Protein AF-A0A0C2CL37-F1 (afdb_monomer_lite)

Sequence (136 aa):
MLEDKVIVGAASVCSLLAIGACLAVLPSLYYEINEVHDQVLDSVAMFRIETDSAWIDMMDIQVAVSPPSKPRENPFQSIFRRKRQDFSGLPAWCVCEPKKPVCPPGPPGPPGHPGQRGMPGNPGPPGRDNTHVCHH

Foldseek 3Di:
DVVVVVVVVVVVVVVVVVVVVCVVVVVVVVVVVVVVVVVVVVVVVVVVVVVVVVVVVVVVVVVVPDDPPDPDDPPCPVVPPDDPPPCVPPPPPDDPDPDDDPDDDDDDDDDDDDDDDDDDDDDDDDDDDDDDDDDD

InterPro domains:
  IPR002486 Nematode cuticle collagen, N-terminal [PF01484] (10-58)
  IPR002486 Nematode cuticle collagen, N-terminal [SM01088] (8-58)

pLDDT: mean 80.79, std 15.24, range [45.97, 97.75]

Radius of gyration: 53.35 Å; chains: 1; bounding box: 72×127×134 Å

Organism: NCBI:txid51022

Structure (mmCIF, N/CA/C/O backbone):
data_AF-A0A0C2CL37-F1
#
_entry.id   AF-A0A0C2CL37-F1
#
loop_
_atom_site.group_PDB
_atom_site.id
_atom_site.type_symbol
_atom_site.label_atom_id
_atom_site.label_alt_id
_atom_site.label_comp_id
_atom_site.label_asym_id
_atom_site.label_entity_id
_atom_site.label_seq_id
_atom_site.pdbx_PDB_ins_code
_atom_site.Cartn_x
_atom_site.Cartn_y
_atom_site.Cartn_z
_atom_site.occupancy
_atom_site.B_iso_or_equiv
_atom_site.auth_seq_id
_atom_site.auth_comp_id
_atom_site.auth_asym_id
_atom_site.auth_atom_id
_atom_site.pdbx_PDB_model_num
ATOM 1 N N . MET A 1 1 ? -45.014 -0.631 36.303 1.00 64.00 1 MET A N 1
ATOM 2 C CA . MET A 1 1 ? -44.117 0.393 36.899 1.00 64.00 1 MET A CA 1
ATOM 3 C C . MET A 1 1 ? -42.781 -0.172 37.377 1.00 64.00 1 MET A C 1
ATOM 5 O O . MET A 1 1 ? -41.765 0.344 36.937 1.00 64.00 1 MET A O 1
ATOM 9 N N . LEU A 1 2 ? -42.734 -1.149 38.297 1.00 72.00 2 LEU A N 1
ATOM 10 C CA . LEU A 1 2 ? -41.461 -1.757 38.742 1.00 72.00 2 LEU A CA 1
ATOM 11 C C . LEU A 1 2 ? -40.845 -2.666 37.662 1.00 72.00 2 LEU A C 1
ATOM 13 O O . LEU A 1 2 ? -39.655 -2.557 37.394 1.00 72.00 2 LEU A O 1
ATOM 17 N N . GLU A 1 3 ? -41.665 -3.474 36.988 1.00 85.69 3 GLU A N 1
ATOM 18 C CA . GLU A 1 3 ? -41.246 -4.383 35.908 1.00 85.69 3 GLU A CA 1
ATOM 19 C C . GLU A 1 3 ? -40.623 -3.633 34.715 1.00 85.69 3 GLU A C 1
ATOM 21 O O . GLU A 1 3 ? -39.508 -3.937 34.299 1.00 85.69 3 GLU A O 1
ATOM 26 N N . ASP A 1 4 ? -41.268 -2.554 34.262 1.00 89.81 4 ASP A N 1
ATOM 27 C CA . ASP A 1 4 ? -40.782 -1.714 33.155 1.00 89.81 4 ASP A CA 1
ATOM 28 C C . ASP A 1 4 ? -39.412 -1.083 33.458 1.00 89.81 4 ASP A C 1
ATOM 30 O O . ASP A 1 4 ? -38.529 -1.032 32.602 1.00 89.81 4 ASP A O 1
ATOM 34 N N . LYS A 1 5 ? -39.199 -0.634 34.703 1.00 88.94 5 LYS A N 1
ATOM 35 C CA . LYS A 1 5 ? -37.922 -0.050 35.144 1.00 88.94 5 LYS A CA 1
ATOM 36 C C . LYS A 1 5 ? -36.796 -1.083 35.175 1.00 88.94 5 LYS A C 1
ATOM 38 O O . LYS A 1 5 ? -35.663 -0.745 34.838 1.00 88.94 5 LYS A O 1
ATOM 43 N N . VAL A 1 6 ? -37.099 -2.327 35.552 1.00 93.00 6 VAL A N 1
ATOM 44 C CA . VAL A 1 6 ? -36.126 -3.430 35.555 1.00 93.00 6 VAL A CA 1
ATOM 45 C C . VAL A 1 6 ? -35.734 -3.809 34.126 1.00 93.00 6 VAL A C 1
ATOM 47 O O . VAL A 1 6 ? -34.546 -3.953 33.849 1.00 93.00 6 VAL A O 1
ATOM 50 N N . ILE A 1 7 ? -36.697 -3.888 33.203 1.00 94.38 7 ILE A N 1
ATOM 51 C CA . ILE A 1 7 ? -36.441 -4.214 31.790 1.00 94.38 7 ILE A CA 1
ATOM 52 C C . ILE A 1 7 ? -35.563 -3.140 31.133 1.00 94.38 7 ILE A C 1
ATOM 54 O O . ILE A 1 7 ? -34.555 -3.459 30.500 1.00 94.38 7 ILE A O 1
ATOM 58 N N . VAL A 1 8 ? -35.896 -1.859 31.326 1.00 94.69 8 VAL A N 1
ATOM 59 C CA . VAL A 1 8 ? -35.113 -0.737 30.779 1.00 94.69 8 VAL A CA 1
ATOM 60 C C . VAL A 1 8 ? -33.710 -0.678 31.403 1.00 94.69 8 VAL A C 1
ATOM 62 O O . VAL A 1 8 ? -32.722 -0.442 30.701 1.00 94.69 8 VAL A O 1
ATOM 65 N N . GLY A 1 9 ? -33.589 -0.954 32.705 1.00 94.62 9 GLY A N 1
ATOM 66 C CA . GLY A 1 9 ? -32.298 -1.052 33.389 1.00 94.62 9 GLY A CA 1
ATOM 67 C C . GLY A 1 9 ? -31.425 -2.176 32.825 1.00 94.62 9 GLY A C 1
ATOM 68 O O . GLY A 1 9 ? -30.275 -1.941 32.465 1.00 94.62 9 GLY A O 1
ATOM 69 N N . ALA A 1 10 ? -31.984 -3.375 32.657 1.00 95.31 10 ALA A N 1
ATOM 70 C CA . ALA A 1 10 ? -31.261 -4.513 32.094 1.00 95.31 10 ALA A CA 1
ATOM 71 C C . ALA A 1 10 ? -30.803 -4.249 30.649 1.00 95.31 10 ALA A C 1
ATOM 73 O O . ALA A 1 10 ? -29.639 -4.469 30.316 1.00 95.31 10 ALA A O 1
ATOM 74 N N . ALA A 1 11 ? -31.687 -3.707 29.804 1.00 95.62 11 ALA A N 1
ATOM 75 C CA . ALA A 1 11 ? -31.373 -3.401 28.409 1.00 95.62 11 ALA A CA 1
ATOM 76 C C . ALA A 1 11 ? -30.259 -2.349 28.266 1.00 95.62 11 ALA A C 1
ATOM 78 O O . ALA A 1 11 ? -29.376 -2.484 27.413 1.00 95.62 11 ALA A O 1
ATOM 79 N N . SER A 1 12 ? -30.271 -1.316 29.115 1.00 95.94 12 SER A N 1
ATOM 80 C CA . SER A 1 12 ? -29.238 -0.273 29.095 1.00 95.94 12 SER A CA 1
ATOM 81 C C . SER A 1 12 ? -27.872 -0.809 29.530 1.00 95.94 12 SER A C 1
ATOM 83 O O . SER A 1 12 ? -26.878 -0.543 28.855 1.00 95.94 12 SER A O 1
ATOM 85 N N . VAL A 1 13 ? -27.816 -1.644 30.573 1.00 96.81 13 VAL A N 1
ATOM 86 C CA . VAL A 1 13 ? -26.575 -2.309 31.004 1.00 96.81 13 VAL A CA 1
ATOM 87 C C . VAL A 1 13 ? -26.039 -3.245 29.918 1.00 96.81 13 VAL A C 1
ATOM 89 O O . VAL A 1 13 ? -24.856 -3.174 29.592 1.00 96.81 13 VAL A O 1
ATOM 92 N N . CYS A 1 14 ? -26.889 -4.068 29.295 1.00 96.44 14 CYS A N 1
ATOM 93 C CA . CYS A 1 14 ? -26.470 -4.940 28.192 1.00 96.44 14 CYS A CA 1
ATOM 94 C C . CYS A 1 14 ? -25.902 -4.149 27.007 1.00 96.44 14 CYS A C 1
ATOM 96 O O . CYS A 1 14 ? -24.884 -4.541 26.440 1.00 96.44 14 CYS A O 1
ATOM 98 N N . SER A 1 15 ? -26.522 -3.020 26.658 1.00 97.50 15 SER A N 1
ATOM 99 C CA . SER A 1 15 ? -26.053 -2.168 25.560 1.00 97.50 15 SER A CA 1
ATOM 100 C C . SER A 1 15 ? -24.694 -1.540 25.877 1.00 97.50 15 SER A C 1
ATOM 102 O O . SER A 1 15 ? -23.798 -1.556 25.036 1.00 97.50 15 SER A O 1
ATOM 104 N N . LEU A 1 16 ? -24.507 -1.041 27.103 1.00 97.19 16 LEU A N 1
ATOM 105 C CA . LEU A 1 16 ? -23.227 -0.487 27.553 1.00 97.19 16 LEU A CA 1
ATOM 106 C C . LEU A 1 16 ? -22.118 -1.543 27.563 1.00 97.19 16 LEU A 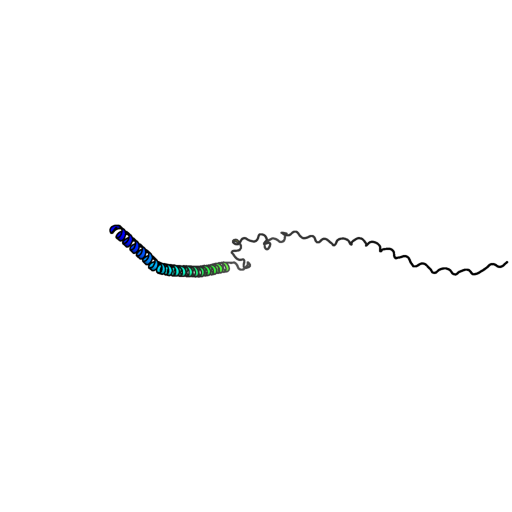C 1
ATOM 108 O O . LEU A 1 16 ? -21.003 -1.256 27.133 1.00 97.19 16 LEU A O 1
ATOM 112 N N . LEU A 1 17 ? -22.424 -2.768 27.998 1.00 97.12 17 LEU A N 1
ATOM 113 C CA . LEU A 1 17 ? -21.477 -3.883 27.962 1.00 97.12 17 LEU A CA 1
ATOM 114 C C . LEU A 1 17 ? -21.108 -4.272 26.528 1.00 97.12 17 LEU A C 1
ATOM 116 O O . LEU A 1 17 ? -19.931 -4.477 26.246 1.00 97.12 17 LEU A O 1
ATOM 120 N N . ALA A 1 18 ? -22.081 -4.326 25.616 1.00 97.38 18 ALA A N 1
ATOM 121 C CA . ALA A 1 18 ? -21.826 -4.617 24.208 1.00 97.38 18 ALA A CA 1
ATOM 122 C C . ALA A 1 18 ? -20.930 -3.546 23.563 1.00 97.38 18 ALA A C 1
ATOM 124 O O . ALA A 1 18 ? -19.945 -3.879 22.908 1.00 97.38 18 ALA A O 1
ATOM 125 N N . ILE A 1 19 ? -21.218 -2.262 23.802 1.00 97.44 19 ILE A N 1
ATOM 126 C CA . ILE A 1 19 ? -20.388 -1.152 23.311 1.00 97.44 19 ILE A CA 1
ATOM 127 C C . ILE A 1 19 ? -18.983 -1.224 23.922 1.00 97.44 19 ILE A C 1
ATOM 129 O O . ILE A 1 19 ? -17.997 -1.085 23.202 1.00 97.44 19 ILE A O 1
ATOM 133 N N . GLY A 1 20 ? -18.877 -1.487 25.227 1.00 97.25 20 GLY A N 1
ATOM 134 C CA . GLY A 1 20 ? -17.596 -1.661 25.912 1.00 97.25 20 GLY A CA 1
ATOM 135 C C . GLY A 1 20 ? -16.768 -2.809 25.332 1.00 97.25 20 GLY A C 1
ATOM 136 O O . GLY A 1 20 ? -15.575 -2.640 25.091 1.00 97.25 20 GLY A O 1
ATOM 137 N N . ALA A 1 21 ? -17.402 -3.944 25.026 1.00 96.81 21 ALA A N 1
ATOM 138 C CA . ALA A 1 21 ? -16.750 -5.071 24.367 1.00 96.81 21 ALA A CA 1
ATOM 139 C C . ALA A 1 21 ? -16.245 -4.693 22.966 1.00 96.81 21 ALA A C 1
ATOM 141 O O . ALA A 1 21 ? -15.093 -4.973 22.639 1.00 96.81 21 ALA A O 1
ATOM 142 N N . CYS A 1 22 ? -17.053 -3.991 22.163 1.00 96.56 22 CYS A N 1
ATOM 143 C CA . CYS A 1 22 ? -16.619 -3.495 20.855 1.00 96.56 22 CYS A CA 1
ATOM 144 C C . CYS A 1 22 ? -15.399 -2.570 20.974 1.00 96.56 22 CYS A C 1
ATOM 146 O O . CYS A 1 22 ? -14.430 -2.736 20.239 1.00 96.56 22 CYS A O 1
ATOM 148 N N . LEU A 1 23 ? -15.411 -1.630 21.922 1.00 96.31 23 LEU A N 1
ATOM 149 C CA . LEU A 1 23 ? -14.295 -0.704 22.137 1.00 96.31 23 LEU A CA 1
ATOM 150 C C . LEU A 1 23 ? -13.012 -1.407 22.602 1.00 96.31 23 LEU A C 1
ATOM 152 O O . LEU A 1 23 ? -11.927 -0.925 22.296 1.00 96.31 23 LEU A O 1
ATOM 156 N N . ALA A 1 24 ? -13.121 -2.534 23.308 1.00 95.50 24 ALA A N 1
ATOM 157 C CA . ALA A 1 24 ? -11.967 -3.328 23.723 1.00 95.50 24 ALA A CA 1
ATOM 158 C C . ALA A 1 24 ? -11.405 -4.207 22.590 1.00 95.50 24 ALA A C 1
ATOM 160 O O . ALA A 1 24 ? -10.191 -4.366 22.485 1.00 95.50 24 ALA A O 1
ATOM 161 N N . VAL A 1 25 ? -12.268 -4.764 21.732 1.00 96.94 25 VAL A N 1
ATOM 162 C CA . VAL A 1 25 ? -11.866 -5.684 20.651 1.00 96.94 25 VAL A CA 1
ATOM 163 C C . VAL A 1 25 ? -11.330 -4.943 19.424 1.00 96.94 25 VAL A C 1
ATOM 165 O O . VAL A 1 25 ? -10.369 -5.399 18.806 1.00 96.94 25 VAL A O 1
ATOM 168 N N . LEU A 1 26 ? -11.910 -3.790 19.072 1.00 96.69 26 LEU A N 1
ATOM 169 C CA . LEU A 1 26 ? -11.523 -3.028 17.876 1.00 96.69 26 LEU A CA 1
ATOM 170 C C . LEU A 1 26 ? -10.022 -2.672 17.818 1.00 96.69 26 LEU A C 1
ATOM 172 O O . LEU A 1 26 ? -9.434 -2.859 16.753 1.00 96.69 26 LEU A O 1
ATOM 176 N N . PRO A 1 27 ? -9.366 -2.216 18.905 1.00 96.50 27 PRO A N 1
ATOM 177 C CA . PRO A 1 27 ? -7.926 -1.963 18.900 1.00 96.50 27 PRO A CA 1
ATOM 178 C C . PRO A 1 27 ? -7.089 -3.215 18.617 1.00 96.50 27 PRO A C 1
ATOM 180 O O . PRO A 1 27 ? -6.125 -3.129 17.861 1.00 96.50 27 PRO A O 1
ATOM 183 N N . SER A 1 28 ? -7.467 -4.368 19.187 1.00 95.94 28 SER A N 1
ATOM 184 C CA . SER A 1 28 ? -6.768 -5.643 18.954 1.00 95.94 28 SER A CA 1
ATOM 185 C C . SER A 1 28 ? -6.856 -6.045 17.487 1.00 95.94 28 SER A C 1
ATOM 187 O O . SER A 1 28 ? -5.838 -6.296 16.853 1.00 95.94 28 SER A O 1
ATOM 189 N N . LEU A 1 29 ? -8.069 -6.009 16.922 1.00 96.62 29 LEU A N 1
ATOM 190 C CA . LEU A 1 29 ? -8.278 -6.319 15.509 1.00 96.62 29 LEU A CA 1
ATOM 191 C C . LEU A 1 29 ? -7.521 -5.356 14.595 1.00 96.62 29 LEU A C 1
ATOM 193 O O . LEU A 1 29 ? -6.947 -5.786 13.603 1.00 96.62 29 LEU A O 1
ATOM 197 N N . TYR A 1 30 ? -7.494 -4.061 14.914 1.00 97.44 30 TYR A N 1
ATOM 198 C CA . TYR A 1 30 ? -6.742 -3.088 14.124 1.00 97.44 30 TYR A CA 1
ATOM 199 C C . TYR A 1 30 ? -5.237 -3.386 14.131 1.00 97.44 30 TYR A C 1
ATOM 201 O O . TYR A 1 30 ? -4.589 -3.290 13.091 1.00 97.44 30 TYR A O 1
ATOM 209 N N . TYR A 1 31 ? -4.685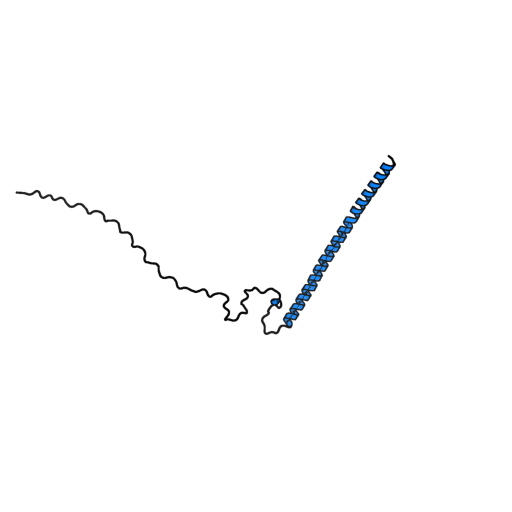 -3.767 15.286 1.00 97.12 31 TYR A N 1
ATOM 210 C CA . TYR A 1 31 ? -3.283 -4.161 15.393 1.00 97.12 31 TYR A CA 1
ATOM 211 C C . TYR A 1 31 ? -2.983 -5.407 14.550 1.00 97.12 31 TYR A C 1
ATOM 213 O O . TYR A 1 31 ? -2.088 -5.359 13.710 1.00 97.12 31 TYR A O 1
ATOM 221 N N . GLU A 1 32 ? -3.783 -6.466 14.700 1.00 97.06 32 GLU A N 1
ATOM 222 C CA . GLU A 1 32 ? -3.639 -7.707 13.926 1.00 97.06 32 GLU A CA 1
ATOM 223 C C . GLU A 1 32 ? -3.762 -7.467 12.414 1.00 97.06 32 GLU A C 1
ATOM 225 O O . GLU A 1 32 ? -2.982 -8.007 11.633 1.00 97.06 32 GLU A O 1
ATOM 230 N N . ILE A 1 33 ? -4.707 -6.625 11.980 1.00 96.62 33 ILE A N 1
ATOM 231 C CA . ILE A 1 33 ? -4.882 -6.282 10.562 1.00 96.62 33 ILE A CA 1
ATOM 232 C C . ILE A 1 33 ? -3.634 -5.595 10.009 1.00 96.62 33 ILE A C 1
ATOM 234 O O . ILE A 1 33 ? -3.208 -5.933 8.906 1.00 96.62 33 ILE A O 1
ATOM 238 N N . ASN A 1 34 ? -3.053 -4.642 10.741 1.00 97.19 34 ASN A N 1
ATOM 239 C CA . ASN A 1 34 ? -1.845 -3.955 10.281 1.00 97.19 34 ASN A CA 1
ATOM 240 C C . ASN A 1 34 ? -0.647 -4.900 10.237 1.00 97.19 34 ASN A C 1
ATOM 242 O O . ASN A 1 34 ? 0.104 -4.883 9.270 1.00 97.19 34 ASN A O 1
ATOM 246 N N . GLU A 1 35 ? -0.505 -5.761 11.242 1.00 97.75 35 GLU A N 1
ATOM 247 C CA . GLU A 1 35 ? 0.553 -6.764 11.261 1.00 97.75 35 GLU A CA 1
ATOM 248 C C . GLU A 1 35 ? 0.443 -7.711 10.056 1.00 97.75 35 GLU A C 1
ATOM 250 O O . GLU A 1 35 ? 1.415 -7.910 9.330 1.00 97.75 35 GLU A O 1
ATOM 255 N N . VAL A 1 36 ? -0.751 -8.245 9.783 1.00 97.19 36 VAL A N 1
ATOM 256 C CA . VAL A 1 36 ? -0.986 -9.110 8.617 1.00 97.19 36 VAL A CA 1
ATOM 257 C C . VAL A 1 36 ? -0.791 -8.344 7.307 1.00 97.19 36 VAL A C 1
ATOM 259 O O . VAL A 1 36 ? -0.262 -8.899 6.345 1.00 97.19 36 VAL A O 1
ATOM 262 N N . HIS A 1 37 ? -1.192 -7.073 7.246 1.00 97.50 37 HIS A N 1
ATOM 263 C CA . HIS A 1 37 ? -0.971 -6.228 6.076 1.00 97.50 37 HIS A CA 1
ATOM 264 C C . HIS A 1 37 ? 0.521 -6.095 5.757 1.00 97.50 37 HIS A C 1
ATOM 266 O O . HIS A 1 37 ? 0.926 -6.348 4.620 1.00 97.50 37 HIS A O 1
ATOM 272 N N . ASP A 1 38 ? 1.331 -5.775 6.764 1.00 97.44 38 ASP A N 1
ATOM 273 C CA . ASP A 1 38 ? 2.776 -5.621 6.620 1.00 97.44 38 ASP A CA 1
ATOM 274 C C . ASP A 1 38 ? 3.446 -6.952 6.249 1.00 97.44 38 ASP A C 1
ATOM 276 O O . ASP A 1 38 ? 4.257 -6.992 5.323 1.00 97.44 38 ASP A O 1
ATOM 280 N N . GLN A 1 39 ? 3.044 -8.062 6.880 1.00 97.00 39 GLN A N 1
ATOM 281 C CA . GLN A 1 39 ? 3.527 -9.405 6.530 1.00 97.00 39 GLN A CA 1
ATOM 282 C C . GLN A 1 39 ? 3.230 -9.764 5.068 1.00 97.00 39 GLN A C 1
ATOM 284 O O . GLN A 1 39 ? 4.088 -10.299 4.363 1.00 97.00 39 GLN A O 1
ATOM 289 N N . VAL A 1 40 ? 2.020 -9.466 4.580 1.00 97.62 40 VAL A N 1
ATOM 290 C CA . VAL A 1 40 ? 1.651 -9.733 3.184 1.00 97.62 40 VAL A CA 1
ATOM 291 C C . VAL A 1 40 ? 2.482 -8.873 2.238 1.00 97.62 40 VAL A C 1
ATOM 293 O O . VAL A 1 40 ? 3.004 -9.397 1.253 1.00 97.62 40 VAL A O 1
ATOM 296 N N . LEU A 1 41 ? 2.644 -7.579 2.519 1.00 97.06 41 LEU A N 1
ATOM 297 C CA . LEU A 1 41 ? 3.458 -6.695 1.684 1.00 97.06 41 LEU A CA 1
ATOM 298 C C . LEU A 1 41 ? 4.916 -7.158 1.604 1.00 97.06 41 LEU A C 1
ATOM 300 O O . LEU A 1 41 ? 5.469 -7.209 0.503 1.00 97.06 41 LEU A O 1
ATOM 304 N N . ASP A 1 42 ? 5.504 -7.545 2.734 1.00 97.38 42 ASP A N 1
ATOM 305 C CA . ASP A 1 42 ? 6.866 -8.074 2.790 1.00 97.38 42 ASP A CA 1
ATOM 306 C C . ASP A 1 42 ? 6.993 -9.386 2.002 1.00 97.38 42 ASP A C 1
ATOM 308 O O . ASP A 1 42 ? 7.868 -9.531 1.146 1.00 97.38 42 ASP A O 1
ATOM 312 N N . SER A 1 43 ? 6.040 -10.308 2.175 1.00 96.12 43 SER A N 1
ATOM 313 C CA . SER A 1 43 ? 6.024 -11.573 1.432 1.00 96.12 43 SER A CA 1
ATOM 314 C C . SER A 1 43 ? 5.936 -11.369 -0.087 1.00 96.12 43 SER A C 1
ATOM 316 O O . SER A 1 43 ? 6.635 -12.037 -0.850 1.00 96.12 43 SER A O 1
ATOM 318 N N . VAL A 1 44 ? 5.128 -10.406 -0.548 1.00 96.94 44 VAL A N 1
ATOM 319 C CA . VAL A 1 44 ? 4.997 -10.067 -1.971 1.00 96.94 44 VAL A CA 1
ATOM 320 C C . VAL A 1 44 ? 6.277 -9.417 -2.491 1.00 96.94 44 VAL A C 1
ATOM 322 O O . VAL A 1 44 ? 6.679 -9.687 -3.625 1.00 96.94 44 VAL A O 1
ATOM 325 N N . ALA A 1 45 ? 6.925 -8.572 -1.688 1.00 96.06 45 ALA A N 1
ATOM 326 C CA . ALA A 1 45 ? 8.208 -7.977 -2.040 1.00 96.06 45 ALA A CA 1
ATOM 327 C C . ALA A 1 45 ? 9.291 -9.054 -2.201 1.00 96.06 45 ALA A C 1
ATOM 329 O O . ALA A 1 45 ? 9.971 -9.083 -3.228 1.00 96.06 45 ALA A O 1
ATOM 330 N N . MET A 1 46 ? 9.385 -9.990 -1.255 1.00 95.12 46 MET A N 1
ATOM 331 C CA . MET A 1 46 ? 10.319 -11.114 -1.323 1.00 95.12 46 MET A CA 1
ATOM 332 C C . MET A 1 46 ? 10.046 -12.028 -2.518 1.00 95.12 46 MET A C 1
ATOM 334 O O . MET A 1 46 ? 10.966 -12.336 -3.275 1.00 95.12 46 MET A O 1
ATOM 338 N N . PHE A 1 47 ? 8.783 -12.384 -2.761 1.00 94.56 47 PHE A N 1
ATOM 339 C CA . PHE A 1 47 ? 8.401 -13.185 -3.924 1.00 94.56 47 PHE A CA 1
ATOM 340 C C . PHE A 1 47 ? 8.784 -12.509 -5.248 1.00 94.56 47 PHE A C 1
ATOM 342 O O . PHE A 1 47 ? 9.235 -13.171 -6.185 1.00 94.56 47 PHE A O 1
ATOM 349 N N . ARG A 1 48 ? 8.632 -11.180 -5.341 1.00 93.88 48 ARG A N 1
ATOM 350 C CA . ARG A 1 48 ? 9.070 -10.416 -6.517 1.00 93.88 48 ARG A CA 1
ATOM 351 C C . ARG A 1 48 ? 10.576 -10.482 -6.710 1.00 93.88 48 ARG A C 1
ATOM 353 O O . ARG A 1 48 ? 10.995 -10.676 -7.843 1.00 93.88 48 ARG A O 1
ATOM 360 N N . ILE A 1 49 ? 11.360 -10.330 -5.644 1.00 94.19 49 ILE A N 1
ATOM 361 C CA . ILE A 1 49 ? 12.825 -10.416 -5.712 1.00 94.19 49 ILE A CA 1
ATOM 362 C C . ILE A 1 49 ? 13.243 -11.795 -6.225 1.00 94.19 49 ILE A C 1
ATOM 364 O O . ILE A 1 49 ? 14.017 -11.882 -7.173 1.00 94.19 49 ILE A O 1
ATOM 368 N N . GLU A 1 50 ? 12.685 -12.860 -5.650 1.00 92.12 50 GLU A N 1
ATOM 369 C CA . GLU A 1 50 ? 13.002 -14.237 -6.037 1.00 92.12 50 GLU A CA 1
ATOM 370 C C . GLU A 1 50 ? 12.595 -14.532 -7.493 1.00 92.12 50 GLU A C 1
ATOM 372 O O . GLU A 1 50 ? 13.366 -15.108 -8.268 1.00 92.12 50 GLU A O 1
ATOM 377 N N . THR A 1 51 ? 11.414 -14.063 -7.907 1.00 91.75 51 THR A N 1
ATOM 378 C CA . THR A 1 51 ? 10.931 -14.222 -9.286 1.00 91.75 51 THR A CA 1
ATOM 379 C C . THR A 1 51 ? 11.776 -13.428 -10.285 1.00 91.75 51 THR A C 1
ATOM 381 O O . THR A 1 51 ? 12.086 -13.940 -11.359 1.00 91.75 51 THR A O 1
ATOM 384 N N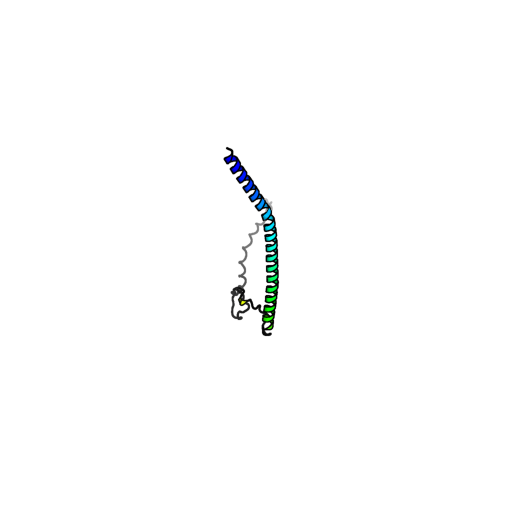 . ASP A 1 52 ? 12.166 -12.194 -9.951 1.00 89.62 52 ASP A N 1
ATOM 385 C CA . ASP A 1 52 ? 13.002 -11.349 -10.811 1.00 89.62 52 ASP A CA 1
ATOM 386 C C . ASP A 1 52 ? 14.409 -11.940 -10.964 1.00 89.62 52 ASP A C 1
ATOM 388 O O . ASP A 1 52 ? 14.924 -12.018 -12.079 1.00 89.62 52 ASP A O 1
ATOM 392 N N . SER A 1 53 ? 14.992 -12.479 -9.884 1.00 89.38 53 SER A N 1
ATOM 393 C CA . SER A 1 53 ? 16.261 -13.208 -9.981 1.00 89.38 53 SER A CA 1
ATOM 394 C C . SER A 1 53 ? 16.157 -14.441 -10.879 1.00 89.38 53 SER A C 1
ATOM 396 O O . SER A 1 53 ? 16.986 -14.621 -11.767 1.00 89.38 53 SER A O 1
ATOM 398 N N . ALA A 1 54 ? 15.095 -15.242 -10.736 1.00 88.50 54 ALA A N 1
ATOM 399 C CA . ALA A 1 54 ? 14.890 -16.414 -11.585 1.00 88.50 54 ALA A CA 1
ATOM 400 C C . ALA A 1 54 ? 14.670 -16.032 -13.062 1.00 88.50 54 ALA A C 1
ATOM 402 O O . ALA A 1 54 ? 15.083 -16.756 -13.971 1.00 88.50 54 ALA A O 1
ATOM 403 N N . TRP A 1 55 ? 14.033 -14.886 -13.321 1.00 85.69 55 TRP A N 1
ATOM 404 C CA . TRP A 1 55 ? 13.867 -14.346 -14.669 1.00 85.69 55 TRP A CA 1
ATOM 405 C C . TRP A 1 55 ? 15.200 -13.919 -15.296 1.00 85.69 55 TRP A C 1
ATOM 407 O O . TRP A 1 55 ? 15.453 -14.226 -16.464 1.00 85.69 55 TRP A O 1
ATOM 417 N N . ILE A 1 56 ? 16.066 -13.247 -14.529 1.00 83.69 56 ILE A N 1
ATOM 418 C CA . ILE A 1 56 ? 17.415 -12.862 -14.968 1.00 83.69 56 ILE A CA 1
ATOM 419 C C . ILE A 1 56 ? 18.230 -14.108 -15.332 1.00 83.69 56 ILE A C 1
ATOM 421 O O . ILE A 1 56 ? 18.809 -14.156 -16.420 1.00 83.69 56 ILE A O 1
ATOM 425 N N . ASP A 1 57 ? 18.201 -15.137 -14.485 1.00 83.75 57 ASP A N 1
ATOM 426 C CA . ASP A 1 57 ? 18.908 -16.396 -14.731 1.00 83.75 57 ASP A CA 1
ATOM 427 C C . ASP A 1 57 ? 18.382 -17.112 -15.990 1.00 83.75 57 ASP A C 1
ATOM 429 O O . ASP A 1 57 ? 19.159 -17.594 -16.818 1.00 83.75 57 ASP A O 1
ATOM 433 N N . MET A 1 58 ? 17.057 -17.133 -16.203 1.00 78.81 58 MET A N 1
ATOM 434 C CA . MET A 1 58 ? 16.456 -17.677 -17.430 1.00 78.81 58 MET A CA 1
ATOM 435 C C . MET A 1 58 ? 16.940 -16.929 -18.682 1.00 78.81 58 MET A C 1
ATOM 437 O O . MET A 1 58 ? 17.230 -17.553 -19.708 1.00 78.81 58 MET A O 1
ATOM 441 N N . MET A 1 59 ? 17.023 -15.599 -18.613 1.00 75.75 59 MET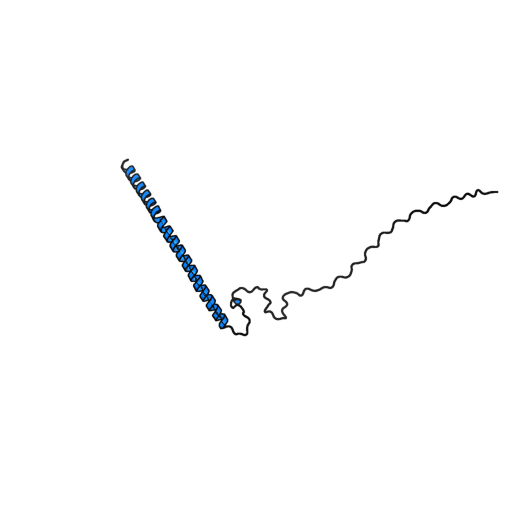 A N 1
ATOM 442 C CA . MET A 1 59 ? 17.496 -14.773 -19.721 1.00 75.75 59 MET A CA 1
ATOM 443 C C . MET A 1 59 ? 18.979 -15.029 -20.024 1.00 75.75 59 MET A C 1
ATOM 445 O O . MET A 1 59 ? 19.356 -15.082 -21.196 1.00 75.75 59 MET A O 1
ATOM 449 N N . ASP A 1 60 ? 19.815 -15.239 -19.005 1.00 72.75 60 ASP A N 1
ATOM 450 C CA . ASP A 1 60 ? 21.237 -15.548 -19.196 1.00 72.75 60 ASP A CA 1
ATOM 451 C C . ASP A 1 60 ? 21.439 -16.886 -19.931 1.00 72.75 60 ASP A C 1
ATOM 453 O O . ASP A 1 60 ? 22.215 -16.973 -20.885 1.00 72.75 60 ASP A O 1
ATOM 457 N N . ILE A 1 61 ? 20.635 -17.906 -19.607 1.00 69.50 61 ILE A N 1
ATOM 458 C CA . ILE A 1 61 ? 20.639 -19.189 -20.331 1.00 69.50 61 ILE A CA 1
ATOM 459 C C . ILE A 1 61 ? 20.207 -19.003 -21.796 1.00 69.50 61 ILE A C 1
ATOM 461 O O . ILE A 1 61 ? 20.824 -19.568 -22.702 1.00 69.50 61 ILE A O 1
ATOM 465 N N . GLN A 1 62 ? 19.180 -18.189 -22.068 1.00 58.91 62 GLN A N 1
ATOM 466 C CA . GLN A 1 62 ? 18.768 -17.885 -23.447 1.00 58.91 62 GLN A CA 1
ATOM 467 C C . GLN A 1 62 ? 19.878 -17.177 -24.244 1.00 58.91 62 GLN A C 1
ATOM 469 O O . GLN A 1 62 ? 20.046 -17.432 -25.441 1.00 58.91 62 GLN A O 1
ATOM 474 N N . VAL A 1 63 ? 20.672 -16.326 -23.588 1.00 59.66 63 VAL A N 1
ATOM 475 C CA . VAL A 1 63 ? 21.843 -15.675 -24.191 1.00 59.66 63 VAL A CA 1
ATOM 476 C C . VAL A 1 63 ? 22.972 -16.682 -24.439 1.00 59.66 63 VAL A C 1
ATOM 478 O O . VAL A 1 63 ? 23.582 -16.641 -25.506 1.00 59.66 63 VAL A O 1
ATOM 481 N N . ALA A 1 64 ? 23.218 -17.614 -23.516 1.00 60.78 64 ALA A N 1
ATOM 482 C CA . ALA A 1 64 ? 24.270 -18.625 -23.635 1.00 60.78 64 ALA A CA 1
ATOM 483 C C . ALA A 1 64 ? 24.006 -19.677 -24.732 1.00 60.78 64 ALA A C 1
ATOM 485 O O . ALA A 1 64 ? 24.947 -20.174 -25.348 1.00 60.78 64 ALA A O 1
ATOM 486 N N . VAL A 1 65 ? 22.739 -20.008 -25.009 1.00 61.69 65 VAL A N 1
ATOM 487 C CA . VAL A 1 65 ? 22.347 -21.000 -26.036 1.00 61.69 65 VAL A CA 1
ATOM 488 C C . VAL A 1 65 ? 22.193 -20.366 -27.435 1.00 61.69 65 VAL A C 1
ATOM 490 O O . VAL A 1 65 ? 21.992 -21.065 -28.430 1.00 61.69 65 VAL A O 1
ATOM 493 N N . SER A 1 66 ? 22.330 -19.040 -27.555 1.00 53.66 66 SER A N 1
ATOM 494 C CA . SER A 1 66 ? 22.228 -18.330 -28.836 1.00 53.66 66 SER A CA 1
ATOM 495 C C . SER A 1 66 ? 23.528 -18.446 -29.662 1.00 53.66 66 SER A C 1
ATOM 497 O O . SER A 1 66 ? 24.598 -18.085 -29.171 1.00 53.66 66 SER A O 1
ATOM 499 N N . PRO A 1 67 ? 23.486 -18.919 -30.927 1.00 54.81 67 PRO A N 1
ATOM 500 C CA . PRO A 1 67 ? 24.683 -19.086 -31.753 1.00 54.81 67 PRO A CA 1
ATOM 501 C C . PRO A 1 67 ? 25.383 -17.741 -32.070 1.00 54.81 67 PRO A C 1
ATOM 503 O O . PRO A 1 67 ? 24.711 -16.749 -32.358 1.00 54.81 67 PRO A O 1
ATOM 506 N N . PRO A 1 68 ? 26.733 -17.697 -32.093 1.00 55.34 68 PRO A N 1
ATOM 507 C CA . PRO A 1 68 ? 27.540 -16.464 -32.073 1.00 55.34 68 PRO A CA 1
ATOM 508 C C . PRO A 1 68 ? 27.505 -15.609 -33.355 1.00 55.34 68 PRO A C 1
ATOM 510 O O . PRO A 1 68 ? 28.170 -14.578 -33.419 1.00 55.34 68 PRO A O 1
ATOM 513 N N . SER A 1 69 ? 26.763 -16.008 -34.390 1.00 54.16 69 SER A N 1
ATOM 514 C CA . SER A 1 69 ? 26.754 -15.342 -35.701 1.00 54.16 69 SER A CA 1
ATOM 515 C C . SER A 1 69 ? 25.577 -14.388 -35.933 1.00 54.16 69 SER A C 1
ATOM 517 O O . SER A 1 69 ? 25.481 -13.811 -37.017 1.00 54.16 69 SER A O 1
ATOM 519 N N . LYS A 1 70 ? 24.692 -14.186 -34.947 1.00 52.22 70 LYS A N 1
ATOM 520 C CA . LYS A 1 70 ? 23.559 -13.257 -35.063 1.00 52.22 70 LYS A CA 1
ATOM 521 C C . LYS A 1 70 ? 23.694 -12.107 -34.053 1.00 52.22 70 LYS A C 1
ATOM 523 O O . LYS A 1 70 ? 24.007 -12.372 -32.892 1.00 52.22 70 LYS A O 1
ATOM 528 N N . PRO A 1 71 ? 23.490 -10.835 -34.453 1.00 58.50 71 PRO A N 1
ATOM 529 C CA . PRO A 1 71 ? 23.463 -9.721 -33.506 1.00 58.50 71 PRO A CA 1
ATOM 530 C C . PRO A 1 71 ? 22.428 -9.987 -32.406 1.00 58.50 71 PRO A C 1
ATOM 532 O O . PRO A 1 71 ? 21.412 -10.626 -32.669 1.00 58.50 71 PRO A O 1
ATOM 535 N N . ARG A 1 72 ? 22.705 -9.511 -31.182 1.00 54.94 72 ARG A N 1
ATOM 536 C CA . ARG A 1 72 ? 21.854 -9.666 -29.987 1.00 54.94 72 ARG A CA 1
ATOM 537 C C . ARG A 1 72 ? 20.444 -9.107 -30.240 1.00 54.94 72 ARG A C 1
ATOM 539 O O . ARG A 1 72 ? 20.164 -7.951 -29.936 1.00 54.94 72 ARG A O 1
ATOM 546 N N . GLU A 1 73 ? 19.561 -9.918 -30.810 1.00 59.56 73 GLU A N 1
ATOM 547 C CA . GLU A 1 73 ? 18.134 -9.629 -30.932 1.00 59.56 73 GLU A CA 1
ATOM 548 C C . GLU A 1 73 ? 17.446 -10.067 -29.641 1.00 59.56 73 GLU A C 1
ATOM 550 O O . GLU A 1 73 ? 17.662 -11.170 -29.144 1.00 59.56 73 GLU A O 1
ATOM 555 N N . ASN A 1 74 ? 16.638 -9.178 -29.067 1.00 58.44 74 ASN A N 1
ATOM 556 C CA . ASN A 1 74 ? 15.921 -9.465 -27.833 1.00 58.44 74 ASN A CA 1
ATOM 557 C C . ASN A 1 74 ? 14.895 -10.595 -28.107 1.00 58.44 74 ASN A C 1
ATOM 559 O O . ASN A 1 74 ? 14.031 -10.413 -28.973 1.00 58.44 74 ASN A O 1
ATOM 563 N N . PRO A 1 75 ? 14.971 -11.747 -27.410 1.00 60.03 75 PRO A N 1
ATOM 564 C CA . PRO A 1 75 ? 14.156 -12.933 -27.690 1.00 60.03 75 PRO A CA 1
ATOM 565 C C . PRO A 1 75 ? 12.646 -12.679 -27.552 1.00 60.03 75 PRO A C 1
ATOM 567 O O . PRO A 1 75 ? 11.839 -13.418 -28.111 1.00 60.03 75 PRO A O 1
ATOM 570 N N . PHE A 1 76 ? 12.251 -11.587 -26.890 1.00 56.16 76 PHE A N 1
ATOM 571 C CA . PHE A 1 76 ? 10.857 -11.180 -26.714 1.00 56.16 76 PHE A CA 1
ATOM 572 C C . PHE A 1 76 ? 10.335 -10.203 -27.779 1.00 56.16 76 PHE A C 1
ATOM 574 O O . PHE A 1 76 ? 9.185 -9.768 -27.695 1.00 56.16 76 PHE A O 1
ATOM 581 N N . GLN A 1 77 ? 11.112 -9.870 -28.819 1.00 57.59 77 GLN A N 1
ATOM 582 C CA . GLN A 1 77 ? 10.618 -9.038 -29.931 1.00 57.59 77 GLN A CA 1
ATOM 583 C C . GLN A 1 77 ? 9.437 -9.663 -30.692 1.00 57.59 77 GLN A C 1
ATOM 585 O O . GLN A 1 77 ? 8.712 -8.946 -31.380 1.00 57.59 77 GLN A O 1
ATOM 590 N N . SER A 1 78 ? 9.222 -10.978 -30.581 1.00 58.72 78 SER A N 1
ATOM 591 C CA . SER A 1 78 ? 8.033 -11.638 -31.135 1.00 58.72 78 SER A CA 1
ATOM 592 C C . SER A 1 78 ? 6.786 -11.463 -30.259 1.00 58.72 78 SER A C 1
ATOM 594 O O . SER A 1 78 ? 5.674 -11.519 -30.780 1.00 58.72 78 SER A O 1
ATOM 596 N N . ILE A 1 79 ? 6.960 -11.221 -28.952 1.00 60.31 79 ILE A N 1
ATOM 597 C CA . ILE A 1 79 ? 5.869 -11.079 -27.977 1.00 60.31 79 ILE A CA 1
ATOM 598 C C . ILE A 1 79 ? 5.388 -9.624 -27.902 1.00 60.31 79 ILE A C 1
ATOM 600 O O . ILE A 1 79 ? 4.186 -9.366 -27.818 1.00 60.31 79 ILE A O 1
ATOM 604 N N . PHE A 1 80 ? 6.294 -8.650 -28.009 1.00 62.53 80 PHE A N 1
ATOM 605 C CA . PHE A 1 80 ? 5.911 -7.244 -28.126 1.00 62.53 80 PHE A CA 1
ATOM 606 C C . PHE A 1 80 ? 5.514 -6.921 -29.568 1.00 62.53 80 PHE A C 1
ATOM 608 O O . PHE A 1 80 ? 6.302 -7.074 -30.498 1.00 62.53 80 PHE A O 1
ATOM 615 N N . ARG A 1 81 ? 4.275 -6.451 -29.765 1.00 59.28 81 ARG A N 1
ATOM 616 C CA . ARG A 1 81 ? 3.722 -6.077 -31.078 1.00 59.28 81 ARG A CA 1
ATOM 617 C C . ARG A 1 81 ? 4.700 -5.176 -31.846 1.00 59.28 81 ARG A C 1
ATOM 619 O O . ARG A 1 81 ? 4.805 -3.986 -31.548 1.00 59.28 81 ARG A O 1
ATOM 626 N N . ARG A 1 82 ? 5.365 -5.721 -32.874 1.00 62.16 82 ARG A N 1
ATOM 627 C CA . ARG A 1 82 ? 6.228 -4.942 -33.776 1.00 62.16 82 ARG A CA 1
ATOM 628 C C . ARG A 1 82 ? 5.447 -3.765 -34.359 1.00 62.16 82 ARG A C 1
ATOM 630 O O . ARG A 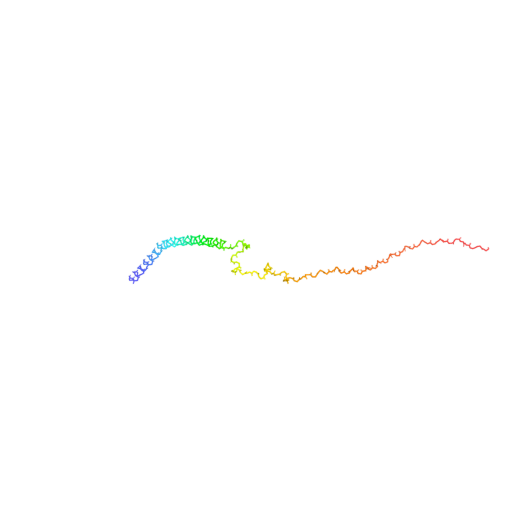1 82 ? 4.318 -3.914 -34.840 1.00 62.16 82 ARG A O 1
ATOM 637 N N . LYS A 1 83 ? 6.056 -2.578 -34.328 1.00 61.44 83 LYS A N 1
ATOM 638 C CA . LYS A 1 83 ? 5.528 -1.387 -35.001 1.00 61.44 83 LYS A CA 1
ATOM 639 C C . LYS A 1 83 ? 5.395 -1.719 -36.490 1.00 61.44 83 LYS A C 1
ATOM 641 O O . LYS A 1 83 ? 6.365 -2.136 -37.110 1.00 61.44 83 LYS A O 1
ATOM 646 N N . ARG A 1 84 ? 4.215 -1.505 -37.087 1.00 60.00 84 ARG A N 1
ATOM 647 C CA . ARG A 1 84 ? 3.945 -1.790 -38.520 1.00 60.00 84 ARG A CA 1
ATOM 648 C C . ARG A 1 84 ? 4.861 -1.045 -39.513 1.00 60.00 84 ARG A C 1
ATOM 650 O O . ARG A 1 84 ? 4.774 -1.302 -40.703 1.00 60.00 84 ARG A O 1
ATOM 657 N N . GLN A 1 85 ? 5.698 -0.125 -39.034 1.00 61.84 85 GLN A N 1
ATOM 658 C CA . GLN A 1 85 ? 6.625 0.706 -39.812 1.00 61.84 85 GLN A CA 1
ATOM 659 C C . GLN A 1 85 ? 8.098 0.325 -39.574 1.00 61.84 85 GLN A C 1
ATOM 661 O O . GLN A 1 85 ? 8.990 1.149 -39.745 1.00 61.84 85 GLN A O 1
ATOM 666 N N . ASP A 1 86 ? 8.366 -0.886 -39.091 1.00 64.06 86 ASP A N 1
ATOM 667 C CA . ASP A 1 86 ? 9.727 -1.398 -38.966 1.00 64.06 86 ASP A CA 1
ATOM 668 C C . ASP A 1 86 ? 10.197 -1.960 -40.320 1.00 64.06 86 ASP A C 1
ATOM 670 O O . ASP A 1 86 ? 9.928 -3.108 -40.670 1.00 64.06 86 ASP A O 1
ATOM 674 N N . PHE A 1 87 ? 10.849 -1.106 -41.112 1.00 64.50 87 PHE A N 1
ATOM 675 C CA . PHE A 1 87 ? 11.321 -1.409 -42.472 1.00 64.50 87 PHE A CA 1
ATOM 676 C C . PHE A 1 87 ? 12.745 -1.993 -42.508 1.00 64.50 87 PHE A C 1
ATOM 678 O O . PHE A 1 87 ? 13.295 -2.219 -43.582 1.00 64.50 87 PHE A O 1
ATOM 685 N N . SER A 1 88 ? 13.342 -2.250 -41.341 1.00 65.06 88 SER A N 1
ATOM 686 C CA . SER A 1 88 ? 14.736 -2.693 -41.184 1.00 65.06 88 SER A CA 1
ATOM 687 C C . SER A 1 88 ? 15.031 -4.088 -41.758 1.00 65.06 88 SER A C 1
ATOM 689 O O . SER A 1 88 ? 16.186 -4.405 -42.025 1.00 65.06 88 SER A O 1
ATOM 691 N N . GLY A 1 89 ? 13.998 -4.908 -41.987 1.00 66.25 89 GLY A N 1
ATOM 692 C CA . GLY A 1 89 ? 14.114 -6.253 -42.563 1.00 66.25 89 GLY A CA 1
ATOM 693 C C . GLY A 1 89 ? 13.622 -6.386 -44.005 1.00 66.25 89 GLY A C 1
ATOM 694 O O . GLY A 1 89 ? 13.460 -7.511 -44.478 1.00 66.25 89 GLY A O 1
ATOM 695 N N . LEU A 1 90 ? 13.309 -5.281 -44.690 1.00 68.00 90 LEU A N 1
ATOM 696 C CA . LEU A 1 90 ? 12.765 -5.346 -46.045 1.00 68.00 90 LEU A CA 1
ATOM 697 C C . LEU A 1 90 ? 13.883 -5.400 -47.102 1.00 68.00 90 LEU A C 1
ATOM 699 O O . LEU A 1 90 ? 14.891 -4.705 -46.972 1.00 68.00 90 LEU A O 1
ATOM 703 N N . PRO A 1 91 ? 13.718 -6.203 -48.169 1.00 71.00 91 PRO A N 1
ATOM 704 C CA . PRO A 1 91 ? 14.665 -6.234 -49.276 1.00 71.00 91 PRO A CA 1
ATOM 705 C C . PRO A 1 91 ? 14.832 -4.856 -49.926 1.00 71.00 91 PRO A C 1
ATOM 707 O O . PRO A 1 91 ? 13.880 -4.080 -49.990 1.00 71.00 91 PRO A O 1
ATOM 710 N N . ALA A 1 92 ? 16.001 -4.596 -50.516 1.00 67.50 92 ALA A N 1
ATOM 711 C CA . ALA A 1 92 ? 16.344 -3.310 -51.141 1.00 67.50 92 ALA A CA 1
ATOM 712 C C . ALA A 1 92 ? 15.388 -2.847 -52.264 1.00 67.50 92 ALA A C 1
ATOM 714 O O . ALA A 1 92 ? 15.417 -1.686 -52.661 1.00 67.50 92 ALA A O 1
ATOM 715 N N . TRP A 1 93 ? 14.546 -3.741 -52.788 1.00 75.31 93 TRP A N 1
ATOM 716 C CA . TRP A 1 93 ? 13.542 -3.436 -53.808 1.00 75.31 93 TRP A CA 1
ATOM 717 C C . TRP A 1 93 ? 12.204 -2.941 -53.235 1.00 75.31 93 TRP A C 1
ATOM 719 O O . TRP A 1 93 ? 11.327 -2.539 -53.999 1.00 75.31 93 TRP A O 1
ATOM 729 N N . CYS A 1 94 ? 12.013 -2.960 -51.913 1.00 72.06 94 CYS A N 1
ATOM 730 C CA . CYS A 1 94 ? 10.768 -2.523 -51.296 1.00 72.06 94 CYS A CA 1
ATOM 731 C C . CYS A 1 94 ? 10.814 -1.020 -50.979 1.00 72.06 94 CYS A C 1
ATOM 733 O O . CYS A 1 94 ? 11.503 -0.578 -50.062 1.00 72.06 94 CYS A O 1
ATOM 735 N N . VAL A 1 95 ? 10.068 -0.225 -51.748 1.00 70.31 95 VAL A N 1
ATOM 736 C CA . VAL A 1 95 ? 9.964 1.230 -51.572 1.00 70.31 95 VAL A CA 1
ATOM 737 C C . VAL A 1 95 ? 8.661 1.540 -50.838 1.00 70.31 95 VAL A C 1
ATOM 739 O O . VAL A 1 95 ? 7.595 1.606 -51.444 1.00 70.31 95 VAL A O 1
ATOM 742 N N . CYS A 1 96 ? 8.734 1.694 -49.515 1.00 67.94 96 CYS A N 1
ATOM 743 C CA . CYS A 1 96 ? 7.558 1.963 -48.677 1.00 67.94 96 CYS A CA 1
ATOM 744 C C . CYS A 1 96 ? 7.158 3.445 -48.639 1.00 67.94 96 CYS A C 1
ATOM 746 O O . CYS A 1 96 ? 6.037 3.763 -48.246 1.00 67.94 96 CYS A O 1
ATOM 748 N N . GLU A 1 97 ? 8.050 4.342 -49.064 1.00 68.06 97 GLU A N 1
ATOM 749 C CA . GLU A 1 97 ? 7.782 5.775 -49.165 1.00 68.06 97 GLU A CA 1
ATOM 750 C C . GLU A 1 97 ? 7.899 6.227 -50.631 1.00 68.06 97 GLU A C 1
ATOM 752 O O . GLU A 1 97 ? 8.947 6.014 -51.250 1.00 68.06 97 GLU A O 1
ATOM 757 N N . PRO A 1 98 ? 6.852 6.832 -51.226 1.00 70.75 98 PRO A N 1
ATOM 758 C CA . PRO A 1 98 ? 6.909 7.330 -52.596 1.00 70.75 98 PRO A CA 1
ATOM 759 C C . PRO A 1 98 ? 8.055 8.333 -52.756 1.00 70.75 98 PRO A C 1
ATOM 761 O O . PRO A 1 98 ? 8.146 9.312 -52.011 1.00 70.75 98 PRO A O 1
ATOM 764 N N . LYS A 1 99 ? 8.931 8.118 -53.744 1.00 72.00 99 LYS A N 1
ATOM 765 C CA . LYS A 1 99 ? 10.036 9.039 -54.034 1.00 72.00 99 LYS A CA 1
ATOM 766 C C . LYS A 1 99 ? 9.457 10.412 -54.385 1.00 72.00 99 LYS A C 1
ATOM 768 O O . LYS A 1 99 ? 8.778 10.554 -55.399 1.00 72.00 99 LYS A O 1
ATOM 773 N N . LYS A 1 100 ? 9.718 11.418 -53.545 1.00 76.94 100 LYS A N 1
ATOM 774 C CA . LYS A 1 100 ? 9.280 12.799 -53.790 1.00 76.94 100 LYS A CA 1
ATOM 775 C C . LYS A 1 100 ? 9.896 13.279 -55.114 1.00 76.94 100 LYS A C 1
ATOM 777 O O . LYS A 1 100 ? 11.126 13.262 -55.224 1.00 76.94 100 LYS A O 1
ATOM 782 N N . PRO A 1 101 ? 9.098 13.668 -56.124 1.00 76.06 101 PRO A N 1
ATOM 783 C CA . PRO A 1 101 ? 9.651 14.193 -57.361 1.00 76.06 101 PRO A CA 1
ATOM 784 C C . PRO A 1 101 ? 10.349 15.523 -57.065 1.00 76.06 101 PRO A C 1
ATOM 786 O O . PRO A 1 101 ? 9.755 16.437 -56.495 1.00 76.06 101 PRO A O 1
ATOM 789 N N . VAL A 1 102 ? 11.622 15.628 -57.440 1.00 80.06 102 VAL A N 1
ATOM 790 C CA . VAL A 1 102 ? 12.330 16.909 -57.467 1.00 80.06 102 VAL A CA 1
ATOM 791 C C . VAL A 1 102 ? 11.994 17.557 -58.804 1.00 80.06 102 VAL A C 1
ATOM 793 O O . VAL A 1 102 ? 12.544 17.175 -59.836 1.00 80.06 102 VAL A O 1
ATOM 796 N N . CYS A 1 103 ? 11.042 18.487 -58.801 1.00 79.56 103 CYS A N 1
ATOM 797 C CA . CYS A 1 103 ? 10.712 19.267 -59.989 1.00 79.56 103 CYS A CA 1
ATOM 798 C C . CYS A 1 103 ? 11.716 20.422 -60.147 1.00 79.56 103 CYS A C 1
ATOM 800 O O . CYS A 1 103 ? 12.110 21.019 -59.141 1.00 79.56 103 CYS A O 1
ATOM 802 N N . PRO A 1 104 ? 12.134 20.762 -61.379 1.00 84.12 104 PRO A N 1
ATOM 803 C CA . PRO A 1 104 ? 12.960 21.941 -61.611 1.00 84.12 104 PRO A CA 1
ATOM 804 C C . PRO A 1 104 ? 12.208 23.224 -61.206 1.00 84.12 104 PRO A C 1
ATOM 806 O O . PRO A 1 104 ? 10.971 23.235 -61.215 1.00 84.12 104 PRO A O 1
ATOM 809 N N . PRO A 1 105 ? 12.927 24.314 -60.873 1.00 82.88 105 PRO A N 1
ATOM 810 C CA . PRO A 1 105 ? 12.316 25.623 -60.677 1.00 82.88 105 PRO A CA 1
ATOM 811 C C . PRO A 1 105 ? 11.472 26.017 -61.893 1.00 82.88 105 PRO A C 1
ATOM 813 O O . PRO A 1 105 ? 11.849 25.739 -63.034 1.00 82.88 105 PRO A O 1
ATOM 816 N N . GLY A 1 106 ? 10.332 26.666 -61.651 1.00 85.62 106 GLY A N 1
ATOM 817 C CA . GLY A 1 106 ? 9.505 27.203 -62.728 1.00 85.62 106 GLY A CA 1
ATOM 818 C C . GLY A 1 106 ? 10.259 28.240 -63.576 1.00 85.62 106 GLY A C 1
ATOM 819 O O . GLY A 1 106 ? 11.280 28.777 -63.136 1.00 85.62 106 GLY A O 1
ATOM 820 N N . PRO A 1 107 ? 9.773 28.538 -64.792 1.00 87.88 107 PRO A N 1
ATOM 821 C CA . PRO A 1 107 ? 10.366 29.573 -65.631 1.00 87.88 107 PRO A CA 1
ATOM 822 C C . PRO A 1 107 ? 10.339 30.947 -64.930 1.00 87.88 107 PRO A C 1
ATOM 824 O O . PRO A 1 107 ? 9.456 31.193 -64.102 1.00 87.88 107 PRO A O 1
ATOM 827 N N . PRO A 1 108 ? 11.273 31.861 -65.263 1.00 88.38 108 PRO A N 1
ATOM 828 C CA . PRO A 1 108 ? 11.235 33.241 -64.786 1.00 88.38 108 PRO A CA 1
ATOM 829 C C . PRO A 1 108 ? 9.887 33.907 -65.087 1.00 88.38 108 PRO A C 1
ATOM 831 O O . PRO A 1 108 ? 9.280 33.656 -66.130 1.00 88.38 108 PRO A O 1
ATOM 834 N N . GLY A 1 109 ? 9.428 34.771 -64.180 1.00 88.88 109 GLY A N 1
ATOM 835 C CA . GLY A 1 109 ? 8.212 35.554 -64.393 1.00 88.88 109 GLY A CA 1
ATOM 836 C C . GLY A 1 109 ? 8.322 36.497 -65.604 1.00 88.88 109 GLY A C 1
ATOM 837 O O . GLY A 1 109 ? 9.429 36.790 -66.067 1.00 88.88 109 GLY A O 1
ATOM 838 N N . PRO A 1 110 ? 7.188 36.993 -66.126 1.00 89.25 110 PRO A N 1
ATOM 839 C CA . PRO A 1 110 ? 7.190 37.964 -67.214 1.00 89.25 110 PRO A CA 1
ATOM 840 C C . PRO A 1 110 ? 7.900 39.269 -66.800 1.00 89.25 110 PRO A C 1
ATOM 842 O O . PRO A 1 110 ? 7.912 39.608 -65.611 1.00 89.25 110 PRO A O 1
ATOM 845 N N . PRO A 1 111 ? 8.469 40.029 -67.757 1.00 89.75 111 PRO A N 1
ATOM 846 C CA . PRO A 1 111 ? 9.034 41.347 -67.483 1.00 89.75 111 PRO A CA 1
ATOM 847 C C . PRO A 1 111 ? 8.026 42.267 -66.782 1.00 89.75 111 PRO A C 1
ATOM 849 O O . PRO A 1 111 ? 6.829 42.227 -67.068 1.00 89.75 111 PRO A O 1
ATOM 852 N N . GLY A 1 112 ? 8.517 43.115 -65.875 1.00 88.81 112 GLY A N 1
ATOM 853 C CA . GLY A 1 112 ? 7.693 44.138 -65.235 1.00 88.81 112 GLY A CA 1
ATOM 854 C C . GLY A 1 112 ? 7.103 45.126 -66.248 1.00 88.81 112 GLY A C 1
ATOM 855 O O . GLY A 1 112 ? 7.609 45.287 -67.359 1.00 88.81 112 GLY A O 1
ATOM 856 N N . HIS A 1 113 ? 6.031 45.811 -65.855 1.00 87.69 113 H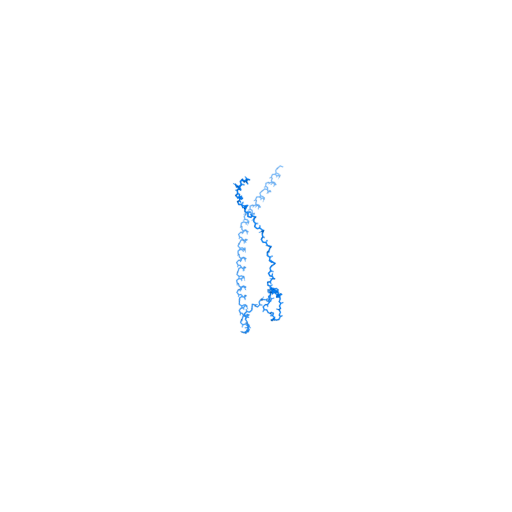IS A N 1
ATOM 857 C CA . HIS A 1 113 ? 5.416 46.844 -66.686 1.00 87.69 113 HIS A CA 1
ATOM 858 C C . HIS A 1 113 ? 6.397 48.011 -66.921 1.00 87.69 113 HIS A C 1
ATOM 860 O O . HIS A 1 113 ? 7.189 48.321 -66.025 1.00 87.69 113 HIS A O 1
ATOM 866 N N . PRO A 1 114 ? 6.346 48.686 -68.087 1.00 89.06 114 PRO A N 1
ATOM 867 C CA . PRO A 1 114 ? 7.144 49.883 -68.334 1.00 89.06 114 PRO A CA 1
ATOM 868 C C . PRO A 1 114 ? 6.930 50.947 -67.247 1.00 89.06 114 PRO A C 1
ATOM 870 O O . PRO A 1 114 ? 5.817 51.116 -66.745 1.00 89.06 114 PRO A O 1
ATOM 873 N N . GLY A 1 115 ? 7.990 51.684 -66.904 1.00 87.81 115 GLY A N 1
ATOM 874 C CA . GLY A 1 115 ? 7.898 52.811 -65.974 1.00 87.81 115 GLY A CA 1
ATOM 875 C C . GLY A 1 115 ? 6.945 53.905 -66.474 1.00 87.81 115 GLY A C 1
ATOM 876 O O . GLY A 1 115 ? 6.708 54.045 -67.676 1.00 87.81 115 GLY A O 1
ATOM 877 N N . GLN A 1 116 ? 6.396 54.698 -65.553 1.00 88.31 116 GLN A N 1
ATOM 878 C CA . GLN A 1 116 ? 5.550 55.838 -65.916 1.00 88.31 116 GLN A CA 1
ATOM 879 C C . GLN A 1 116 ? 6.353 56.895 -66.688 1.00 88.31 116 GLN A C 1
ATOM 881 O O . GLN A 1 116 ? 7.544 57.098 -66.443 1.00 88.31 116 GLN A O 1
ATOM 886 N N . ARG A 1 117 ? 5.693 57.581 -67.629 1.00 87.69 117 ARG A N 1
ATOM 887 C CA . ARG A 1 117 ? 6.297 58.687 -68.385 1.00 87.69 117 ARG A CA 1
ATOM 888 C C . ARG A 1 117 ? 6.731 59.798 -67.417 1.00 87.69 117 ARG A C 1
ATOM 890 O O . ARG A 1 117 ? 5.975 60.139 -66.511 1.00 87.69 117 ARG A O 1
ATOM 897 N N . GLY A 1 118 ? 7.916 60.372 -67.631 1.00 87.31 118 GLY A N 1
ATOM 898 C CA . GLY A 1 118 ? 8.388 61.525 -66.858 1.00 87.31 118 GLY A CA 1
ATOM 899 C C . GLY A 1 118 ? 7.480 62.750 -67.018 1.00 87.31 118 GLY A C 1
ATOM 900 O O . GLY A 1 118 ? 6.749 62.865 -68.006 1.00 87.31 118 GLY A O 1
ATOM 901 N N . MET A 1 119 ? 7.525 63.667 -66.048 1.00 87.50 119 MET A N 1
ATOM 902 C CA . MET A 1 119 ? 6.770 64.921 -66.120 1.00 87.50 119 MET A CA 1
ATOM 903 C C . MET A 1 119 ? 7.265 65.794 -67.292 1.00 87.50 119 MET A C 1
ATOM 905 O O . MET A 1 119 ? 8.463 65.775 -67.593 1.00 87.50 119 MET A O 1
ATOM 909 N N . PRO A 1 120 ? 6.377 66.559 -67.957 1.00 88.50 120 PRO A N 1
ATOM 910 C CA . PRO A 1 120 ? 6.774 67.520 -68.984 1.00 88.50 120 PRO A CA 1
ATOM 911 C C . PRO A 1 120 ? 7.818 68.520 -68.468 1.00 88.50 120 PRO A C 1
ATOM 913 O O . PRO A 1 120 ? 7.781 68.916 -67.304 1.00 88.50 120 PRO A O 1
ATOM 916 N N . GLY A 1 121 ? 8.734 68.942 -69.344 1.00 87.75 121 GLY A N 1
ATOM 917 C CA . GLY A 1 121 ? 9.697 69.996 -69.027 1.00 87.75 121 GLY A CA 1
ATOM 918 C C . GLY A 1 121 ? 9.020 71.354 -68.818 1.00 87.75 121 GLY A C 1
ATOM 919 O O . GLY A 1 121 ? 7.916 71.595 -69.308 1.00 87.75 121 GLY A O 1
ATOM 920 N N . ASN A 1 122 ? 9.697 72.252 -68.104 1.00 88.50 122 ASN A N 1
ATOM 921 C CA . ASN A 1 122 ? 9.195 73.605 -67.885 1.00 88.50 122 ASN A CA 1
ATOM 922 C C . ASN A 1 122 ? 9.118 74.391 -69.211 1.00 88.50 122 ASN A C 1
ATOM 924 O O . ASN A 1 122 ? 9.968 74.189 -70.084 1.00 88.50 122 ASN A O 1
ATOM 928 N N . PRO A 1 123 ? 8.142 75.306 -69.364 1.00 87.94 123 PRO A N 1
ATOM 929 C CA . PRO A 1 123 ? 8.071 76.200 -70.516 1.00 87.94 123 PRO A CA 1
ATOM 930 C C . PRO A 1 123 ? 9.367 76.996 -70.720 1.00 87.94 123 PRO A C 1
ATOM 932 O O . PRO A 1 123 ? 10.029 77.386 -69.756 1.00 87.94 123 PRO A O 1
ATOM 935 N N . GLY A 1 124 ? 9.715 77.253 -71.984 1.00 88.38 124 GLY A N 1
ATOM 936 C CA . GLY A 1 124 ? 10.859 78.093 -72.335 1.00 88.38 124 GLY A CA 1
ATOM 937 C C . GLY A 1 124 ? 10.648 79.566 -71.953 1.00 88.38 124 GLY A C 1
ATOM 938 O O . GLY A 1 124 ? 9.508 79.999 -71.765 1.00 88.38 124 GLY A O 1
ATOM 939 N N . PRO A 1 125 ? 11.732 80.353 -71.844 1.00 85.62 125 PRO A N 1
ATOM 940 C CA . PRO A 1 125 ? 11.626 81.779 -71.572 1.00 85.62 125 PRO A CA 1
ATOM 941 C C . PRO A 1 125 ? 10.922 82.515 -72.731 1.00 85.62 125 PRO A C 1
ATOM 943 O O . PRO A 1 125 ? 11.050 82.098 -73.886 1.00 85.62 125 PRO A O 1
ATOM 946 N N . PRO A 1 126 ? 10.208 83.620 -72.448 1.00 84.69 126 PRO A N 1
ATOM 947 C CA . PRO A 1 126 ? 9.594 84.457 -73.476 1.00 84.69 126 PRO A CA 1
ATOM 948 C C . PRO A 1 126 ? 10.611 84.970 -74.508 1.00 84.69 126 PRO A C 1
ATOM 950 O O . PRO A 1 126 ? 11.773 85.226 -74.181 1.00 84.69 126 PRO A O 1
ATOM 953 N N . GLY A 1 127 ? 10.164 85.143 -75.756 1.00 83.62 127 GLY A N 1
ATOM 954 C CA . GLY A 1 127 ? 10.957 85.784 -76.809 1.00 83.62 127 GLY A CA 1
ATOM 955 C C . GLY A 1 127 ? 11.217 87.266 -76.516 1.00 83.62 127 GLY A C 1
ATOM 956 O O . GLY A 1 127 ? 10.504 87.881 -75.729 1.00 83.62 127 GLY A O 1
ATOM 957 N N . ARG A 1 128 ? 12.252 87.843 -77.138 1.00 81.44 128 ARG A N 1
ATOM 958 C CA . ARG A 1 128 ? 12.568 89.275 -77.002 1.00 81.44 128 ARG A CA 1
ATOM 959 C C . ARG A 1 128 ? 11.641 90.122 -77.875 1.00 81.44 128 ARG A C 1
ATOM 961 O O . ARG A 1 128 ? 11.363 89.745 -79.012 1.00 81.44 128 ARG A O 1
ATOM 968 N N . ASP A 1 129 ? 11.228 91.272 -77.355 1.00 79.69 129 ASP A N 1
ATOM 969 C CA . ASP A 1 129 ? 10.372 92.225 -78.062 1.00 79.69 129 ASP A CA 1
ATOM 970 C C . ASP A 1 129 ? 11.100 92.879 -79.252 1.00 79.69 129 ASP A C 1
ATOM 972 O O . ASP A 1 129 ? 12.279 93.230 -79.166 1.00 79.69 129 ASP A O 1
ATOM 976 N N . ASN A 1 130 ? 10.390 93.066 -80.369 1.00 73.56 130 ASN A N 1
ATOM 977 C CA . ASN A 1 130 ? 10.917 93.701 -81.581 1.00 73.56 130 ASN A CA 1
ATOM 978 C C . ASN A 1 130 ? 10.722 95.227 -81.532 1.00 73.56 130 ASN A C 1
ATOM 980 O O . ASN A 1 130 ? 9.597 95.708 -81.632 1.00 73.56 130 ASN A O 1
ATOM 984 N N . THR A 1 131 ? 11.811 95.999 -81.456 1.00 68.25 131 THR A N 1
ATOM 985 C CA . THR A 1 131 ? 11.782 97.477 -81.378 1.00 68.25 131 THR A CA 1
ATOM 986 C C . THR A 1 131 ? 12.132 98.195 -82.688 1.00 68.25 131 THR A C 1
ATOM 988 O O . THR A 1 131 ? 12.715 99.276 -82.664 1.00 68.25 131 THR A O 1
ATOM 991 N N . HIS A 1 132 ? 11.777 97.640 -83.847 1.00 61.91 132 HIS A N 1
ATOM 992 C CA . HIS A 1 132 ? 11.913 98.362 -85.117 1.00 61.91 132 HIS A CA 1
ATOM 993 C C . HIS A 1 132 ? 10.572 98.981 -85.523 1.00 61.91 132 HIS A C 1
ATOM 995 O O . HIS A 1 132 ? 9.690 98.298 -86.034 1.00 61.91 132 HIS A O 1
ATOM 1001 N N . VAL A 1 133 ? 10.430 100.289 -85.294 1.00 61.59 133 VAL A N 1
ATOM 1002 C CA . VAL A 1 133 ? 9.384 101.114 -85.913 1.00 61.59 133 VAL A CA 1
ATOM 1003 C C . VAL A 1 133 ? 9.865 101.486 -87.319 1.00 61.59 133 VAL A C 1
ATOM 1005 O O . VAL A 1 133 ? 10.963 102.014 -87.483 1.00 61.59 133 VAL A O 1
ATOM 1008 N N . CYS A 1 134 ? 9.068 101.143 -88.331 1.00 52.69 134 CYS A N 1
ATOM 1009 C CA . CYS A 1 134 ? 9.347 101.366 -89.750 1.00 52.69 134 CYS A CA 1
ATOM 1010 C C . CYS A 1 134 ? 9.488 102.865 -90.091 1.00 52.69 134 CYS A C 1
ATOM 1012 O O . CYS A 1 134 ? 8.638 103.665 -89.706 1.00 52.69 134 CYS A O 1
ATOM 1014 N N . HIS A 1 135 ? 10.519 103.224 -90.863 1.00 46.44 135 HIS A N 1
ATOM 1015 C CA . HIS A 1 135 ? 10.656 104.525 -91.534 1.00 46.44 135 HIS A CA 1
ATOM 1016 C C . HIS A 1 135 ? 10.093 104.450 -92.963 1.00 46.44 135 HIS A C 1
ATOM 1018 O O . HIS A 1 135 ? 10.229 103.413 -93.613 1.00 46.44 135 HIS A O 1
ATOM 1024 N N . HIS A 1 136 ? 9.519 105.554 -93.447 1.00 45.97 136 HIS A N 1
ATOM 1025 C CA . HIS A 1 136 ? 9.257 105.811 -94.864 1.00 45.97 136 HIS A CA 1
ATOM 1026 C C . HIS A 1 136 ? 10.066 107.024 -95.320 1.00 45.97 136 HIS A C 1
ATOM 1028 O O . HIS A 1 136 ? 10.227 107.948 -94.487 1.00 45.97 136 HIS A O 1
#

Secondary structure (DSSP, 8-state):
-HHHHHHHHHHHHHHHHHHHHHHHHHHHHHHHHHHHHHHHHHHHHHHHHHHHHHHHHHHHHHHHTS-TTS----GGGGTS---TT--TTS-TT---S-----PPPPPPPPPPPPPPPPPPPPPPPPPPP---PPP-